Protein AF-A0A523BJB5-F1 (afdb_monomer_lite)

Radius of gyration: 31.26 Å; chains: 1; bounding box: 82×58×92 Å

Sequence (142 aa):
MADGVVKKNEKTELKKVIIGEKPIRDYVRAVWTILFREGDDRVKIVAAGKDPVHKAVTLAGIFQDQHGCKVEGIKLITQNLKDGRKKTKLEIYVRKTPESTPEQKEKLFPRIKPVSNVTPASPKGPAVKTRPSTPKMERVIR

Secondary structure (DSSP, 8-state):
---------------EEEE-SS-HHHHHHHHHIIIIIS--SEEEEEEESHHHHHHHHHHHHHHHHHS-EEEEEEEEEEEEPTTS-EEEEEEEEEEE-TT--TTHHHHH-----------------------PPPPP------

Structure (mmCIF, N/CA/C/O backbone):
data_AF-A0A523BJB5-F1
#
_entry.id   AF-A0A523BJB5-F1
#
loop_
_atom_site.group_PDB
_atom_site.id
_atom_site.type_symbol
_atom_site.label_atom_id
_atom_site.label_alt_id
_atom_site.label_comp_id
_atom_site.label_asym_id
_atom_site.label_entity_id
_atom_site.label_seq_id
_atom_site.pdbx_PDB_ins_code
_atom_site.Cartn_x
_atom_site.Cartn_y
_atom_site.Cartn_z
_atom_site.occupancy
_atom_site.B_iso_or_equiv
_atom_site.auth_seq_id
_atom_site.auth_comp_id
_atom_site.auth_asym_id
_atom_site.auth_atom_id
_atom_site.pdbx_PDB_model_num
ATOM 1 N N . MET A 1 1 ? 23.904 4.239 43.304 1.00 44.72 1 MET A N 1
ATOM 2 C CA . MET A 1 1 ? 24.522 3.705 42.070 1.00 44.72 1 MET A CA 1
ATOM 3 C C . MET A 1 1 ? 23.841 2.388 41.735 1.00 44.72 1 MET A C 1
ATOM 5 O O . MET A 1 1 ? 23.539 1.673 42.681 1.00 44.72 1 MET A O 1
ATOM 9 N N . ALA A 1 2 ? 23.657 2.125 40.432 1.00 42.97 2 ALA A N 1
ATOM 10 C CA . ALA A 1 2 ? 23.093 0.916 39.804 1.00 42.97 2 ALA A CA 1
ATOM 11 C C . ALA A 1 2 ? 21.560 0.744 39.977 1.00 42.97 2 ALA A C 1
ATOM 13 O O . ALA A 1 2 ? 21.035 0.959 41.059 1.00 42.97 2 ALA A O 1
ATOM 14 N N . ASP A 1 3 ? 20.752 0.391 38.978 1.00 38.16 3 ASP A N 1
ATOM 15 C CA . ASP A 1 3 ? 21.028 0.001 37.597 1.00 38.16 3 ASP A CA 1
ATOM 16 C C . ASP A 1 3 ? 19.706 -0.017 36.804 1.00 38.16 3 ASP A C 1
ATOM 18 O O . ASP A 1 3 ? 18.635 -0.210 37.378 1.00 38.16 3 ASP A O 1
ATOM 22 N N . GLY A 1 4 ? 19.795 0.108 35.480 1.00 39.94 4 GLY A N 1
ATOM 23 C CA . GLY A 1 4 ? 18.788 -0.478 34.592 1.00 39.94 4 GLY A CA 1
ATOM 24 C C . GLY A 1 4 ? 17.734 0.460 34.006 1.00 39.94 4 GLY A C 1
ATOM 25 O O . GLY A 1 4 ? 16.550 0.385 34.320 1.00 39.94 4 GLY A O 1
ATOM 26 N N . VAL A 1 5 ? 18.155 1.269 33.035 1.00 45.22 5 VAL A N 1
ATOM 27 C CA . VAL A 1 5 ? 17.294 1.862 32.003 1.00 45.22 5 VAL A CA 1
ATOM 28 C C . VAL A 1 5 ? 16.446 0.761 31.344 1.00 45.22 5 VAL A C 1
ATOM 30 O O . VAL A 1 5 ? 16.955 -0.011 30.532 1.00 45.22 5 VAL A O 1
ATOM 33 N N . VAL A 1 6 ? 15.137 0.712 31.614 1.00 43.91 6 VAL A N 1
ATOM 34 C CA . VAL A 1 6 ? 14.195 -0.082 30.805 1.00 43.91 6 VAL A CA 1
ATOM 35 C C . VAL A 1 6 ? 13.925 0.677 29.506 1.00 43.91 6 VAL A C 1
ATOM 37 O O . VAL A 1 6 ? 12.882 1.292 29.310 1.00 43.91 6 VAL A O 1
ATOM 40 N N . LYS A 1 7 ? 14.890 0.651 28.588 1.00 42.50 7 LYS A N 1
ATOM 41 C CA . LYS A 1 7 ? 14.631 0.906 27.169 1.00 42.50 7 LYS A CA 1
ATOM 42 C C . LYS A 1 7 ? 14.421 -0.446 26.510 1.00 42.50 7 LYS A C 1
ATOM 44 O O . LYS A 1 7 ? 15.329 -0.993 25.889 1.00 42.50 7 LYS A O 1
ATOM 49 N N . LYS A 1 8 ? 13.200 -0.977 26.622 1.00 42.06 8 LYS A N 1
ATOM 50 C CA . LYS A 1 8 ? 12.701 -1.938 25.635 1.00 42.06 8 LYS A CA 1
ATOM 51 C C . LYS A 1 8 ? 12.571 -1.193 24.306 1.00 42.06 8 LYS A C 1
ATOM 53 O O . LYS A 1 8 ? 11.495 -0.759 23.921 1.00 42.06 8 LYS A O 1
ATOM 58 N N . ASN A 1 9 ? 13.692 -1.020 23.609 1.00 45.06 9 ASN A N 1
ATOM 59 C CA . ASN A 1 9 ? 13.696 -0.781 22.172 1.00 45.06 9 ASN A CA 1
ATOM 60 C C . ASN A 1 9 ? 13.367 -2.116 21.500 1.00 45.06 9 ASN A C 1
ATOM 62 O O . ASN A 1 9 ? 14.196 -2.709 20.811 1.00 45.06 9 ASN A O 1
ATOM 66 N N . GLU A 1 10 ? 12.157 -2.614 21.743 1.00 40.34 10 GLU A N 1
ATOM 67 C CA . GLU A 1 10 ? 11.586 -3.653 20.912 1.00 40.34 10 GLU A CA 1
ATOM 68 C C . GLU A 1 10 ? 11.319 -2.966 19.580 1.00 40.34 10 GLU A C 1
ATOM 70 O O . GLU A 1 10 ? 10.414 -2.149 19.423 1.00 40.34 10 GLU A O 1
ATOM 75 N N . LYS A 1 11 ? 12.249 -3.167 18.653 1.00 45.94 11 LYS A N 1
ATOM 76 C CA . LYS A 1 11 ? 12.183 -2.661 17.294 1.00 45.94 11 LYS A CA 1
ATOM 77 C C . LYS A 1 11 ? 11.054 -3.442 16.631 1.00 45.94 11 LYS A C 1
ATOM 79 O O . LYS A 1 11 ? 11.319 -4.440 15.976 1.00 45.94 11 LYS A O 1
ATOM 84 N N . THR A 1 12 ? 9.805 -3.052 16.887 1.00 54.12 12 THR A N 1
ATOM 85 C CA . THR A 1 12 ? 8.618 -3.683 16.312 1.00 54.12 12 THR A CA 1
ATOM 86 C C . THR A 1 12 ? 8.778 -3.596 14.800 1.00 54.12 12 THR A C 1
ATOM 88 O O . THR A 1 12 ? 8.669 -2.516 14.212 1.00 54.12 12 THR A O 1
ATOM 91 N N . GLU A 1 13 ? 9.190 -4.699 14.173 1.00 64.75 13 GLU A N 1
ATOM 92 C CA . GLU A 1 13 ? 9.436 -4.734 12.741 1.00 64.75 13 GLU A CA 1
ATOM 93 C C . GLU A 1 13 ? 8.106 -4.509 12.037 1.00 64.75 13 GLU A C 1
ATOM 95 O O . GLU A 1 13 ? 7.234 -5.372 12.001 1.00 64.75 13 GLU A O 1
ATOM 100 N N . LEU A 1 14 ? 7.941 -3.304 11.497 1.00 79.12 14 LEU A N 1
ATOM 101 C CA . LEU A 1 14 ? 6.737 -2.930 10.782 1.00 79.12 14 LEU A CA 1
ATOM 102 C C . LEU A 1 14 ? 6.536 -3.877 9.594 1.00 79.12 14 LEU A C 1
ATOM 104 O O . LEU A 1 14 ? 7.332 -3.873 8.644 1.00 79.12 14 LEU A O 1
ATOM 108 N N . LYS A 1 15 ? 5.450 -4.655 9.624 1.00 87.94 15 LYS A N 1
ATOM 109 C CA . LYS A 1 15 ? 5.108 -5.571 8.536 1.00 87.94 15 LYS A CA 1
ATOM 110 C C . LYS A 1 15 ? 4.927 -4.804 7.233 1.00 87.94 15 LYS A C 1
ATOM 112 O O . LYS A 1 15 ? 4.326 -3.725 7.182 1.00 87.94 15 LYS A O 1
ATOM 117 N N . LYS A 1 16 ? 5.485 -5.366 6.161 1.00 91.31 16 LYS A N 1
ATOM 118 C CA . LYS A 1 16 ? 5.521 -4.744 4.835 1.00 91.31 16 LYS A CA 1
ATOM 119 C C . LYS A 1 16 ? 4.805 -5.599 3.796 1.00 91.31 16 LYS A C 1
ATOM 121 O O . LYS A 1 16 ? 5.040 -6.800 3.712 1.00 91.31 16 LYS A O 1
ATOM 126 N N . VAL A 1 17 ? 3.994 -4.960 2.960 1.00 91.94 17 VAL A N 1
ATOM 127 C CA . VAL A 1 17 ? 3.320 -5.565 1.807 1.00 91.94 17 VAL A CA 1
ATOM 128 C C . VAL A 1 17 ? 3.949 -5.003 0.540 1.00 91.94 17 VAL A C 1
ATOM 130 O O . VAL A 1 17 ? 3.909 -3.797 0.314 1.00 91.94 17 VAL A O 1
ATOM 133 N N . ILE A 1 18 ? 4.551 -5.867 -0.279 1.00 93.31 18 ILE A N 1
ATOM 134 C CA . ILE A 1 18 ? 5.184 -5.473 -1.543 1.00 93.31 18 ILE A CA 1
ATOM 135 C C . ILE A 1 18 ? 4.200 -5.721 -2.688 1.00 93.31 18 ILE A C 1
ATOM 137 O O . ILE A 1 18 ? 3.794 -6.858 -2.932 1.00 93.31 18 ILE A O 1
ATOM 141 N N . ILE A 1 19 ? 3.829 -4.653 -3.388 1.00 93.44 19 ILE A N 1
ATOM 142 C CA . ILE A 1 19 ? 2.933 -4.689 -4.541 1.00 93.44 19 ILE A CA 1
ATOM 143 C C . ILE A 1 19 ? 3.725 -5.064 -5.793 1.00 93.44 19 ILE A C 1
ATOM 145 O O . ILE A 1 19 ? 4.779 -4.496 -6.081 1.00 93.44 19 ILE A O 1
ATOM 149 N N .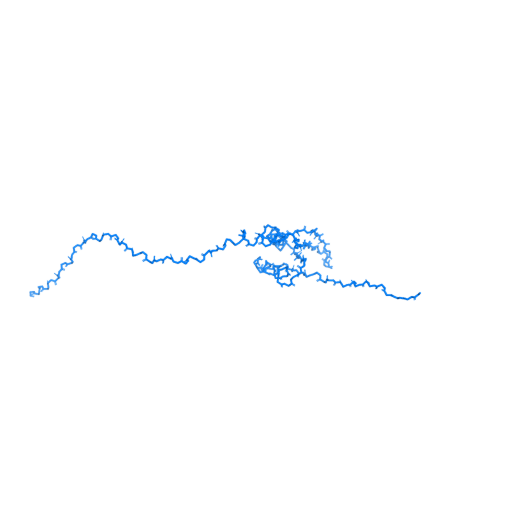 GLY A 1 20 ? 3.181 -6.017 -6.538 1.00 89.88 20 GLY A N 1
ATOM 150 C CA . GLY A 1 20 ? 3.699 -6.529 -7.799 1.00 89.88 20 GLY A CA 1
ATOM 151 C C . GLY A 1 20 ? 2.539 -6.864 -8.736 1.00 89.88 20 GLY A C 1
ATOM 152 O O . GLY A 1 20 ? 1.572 -6.110 -8.832 1.00 89.88 20 GLY A O 1
ATOM 153 N N . GLU A 1 21 ? 2.625 -8.002 -9.417 1.00 89.50 21 GLU A N 1
ATOM 154 C CA . GLU A 1 21 ? 1.721 -8.341 -10.526 1.00 89.50 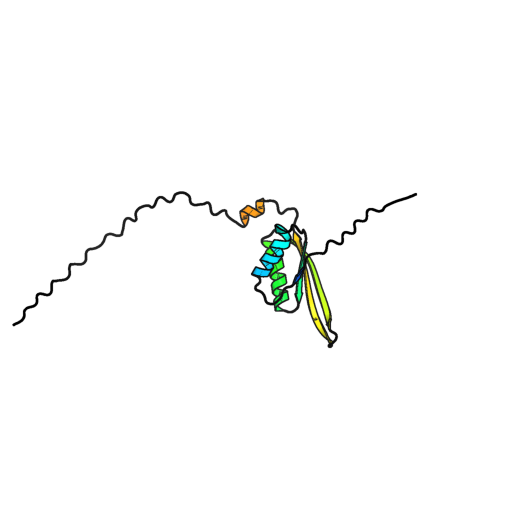21 GLU A CA 1
ATOM 155 C C . GLU A 1 21 ? 0.376 -8.940 -10.095 1.00 89.50 21 GLU A C 1
ATOM 157 O O . GLU A 1 21 ? -0.556 -8.984 -10.895 1.00 89.50 21 GLU A O 1
ATOM 162 N N . LYS A 1 22 ? 0.236 -9.365 -8.832 1.00 91.00 22 LYS A N 1
ATOM 163 C CA . LYS A 1 22 ? -1.001 -9.991 -8.336 1.00 91.00 22 LYS A CA 1
ATOM 164 C C . LYS A 1 22 ? -2.198 -9.025 -8.423 1.00 91.00 22 LYS A C 1
ATOM 166 O O . LYS A 1 22 ? -2.015 -7.799 -8.452 1.00 91.00 22 LYS A O 1
ATOM 171 N N . PRO A 1 23 ? -3.440 -9.540 -8.456 1.00 91.25 23 PRO A N 1
ATOM 172 C CA . PRO A 1 23 ? -4.615 -8.682 -8.434 1.00 91.25 23 PRO A CA 1
ATOM 173 C C . PRO A 1 23 ? -4.731 -7.939 -7.097 1.00 91.25 23 PRO A C 1
ATOM 175 O O . PRO A 1 23 ? -4.329 -8.430 -6.041 1.00 91.25 23 PRO A O 1
ATOM 178 N N . ILE A 1 24 ? -5.347 -6.752 -7.128 1.00 89.50 24 ILE A N 1
ATOM 179 C CA . ILE A 1 24 ? -5.476 -5.875 -5.952 1.00 89.50 24 ILE A CA 1
ATOM 180 C C . ILE A 1 24 ? -6.146 -6.567 -4.754 1.00 89.50 24 ILE A C 1
ATOM 182 O O . ILE A 1 24 ? -5.777 -6.321 -3.608 1.00 89.50 24 ILE A O 1
ATOM 186 N N . ARG A 1 25 ? -7.076 -7.495 -5.015 1.00 90.06 25 ARG A N 1
ATOM 187 C CA . ARG A 1 25 ? -7.818 -8.247 -3.993 1.00 90.06 25 ARG A CA 1
ATOM 188 C C . ARG A 1 25 ? -6.911 -9.057 -3.064 1.00 90.06 25 ARG A C 1
ATOM 190 O O . ARG A 1 25 ? -7.208 -9.152 -1.874 1.00 90.06 25 ARG A O 1
ATOM 197 N N . ASP A 1 26 ? -5.817 -9.617 -3.576 1.00 93.00 26 ASP A N 1
ATOM 198 C CA . ASP A 1 26 ? -4.866 -10.364 -2.746 1.00 93.00 26 ASP A CA 1
ATOM 199 C C . ASP A 1 26 ? -4.124 -9.438 -1.782 1.00 93.00 26 ASP A C 1
ATOM 201 O O . ASP A 1 26 ? -3.927 -9.775 -0.615 1.00 93.00 26 ASP A O 1
ATOM 205 N N . TYR A 1 27 ? -3.784 -8.232 -2.235 1.00 93.31 27 TYR A N 1
ATOM 206 C CA . TYR A 1 27 ? -3.146 -7.227 -1.391 1.00 93.31 27 TYR A CA 1
ATOM 207 C C . TYR A 1 27 ? -4.105 -6.647 -0.348 1.00 93.31 27 TYR A C 1
ATOM 209 O O . TYR A 1 27 ? -3.687 -6.420 0.786 1.00 93.31 27 TYR A O 1
ATOM 217 N N . VAL A 1 28 ? -5.394 -6.490 -0.681 1.00 92.00 28 VAL A N 1
ATOM 218 C CA . VAL A 1 28 ? -6.439 -6.143 0.300 1.00 92.00 28 VAL A CA 1
ATOM 219 C C . VAL A 1 28 ? -6.501 -7.204 1.395 1.00 92.00 28 VAL A C 1
ATOM 221 O O . VAL A 1 28 ? -6.422 -6.876 2.574 1.00 92.00 28 VAL A O 1
ATOM 224 N N . ARG A 1 29 ? -6.557 -8.491 1.033 1.00 91.00 29 ARG A N 1
ATOM 225 C CA . ARG A 1 29 ? -6.562 -9.582 2.023 1.00 91.00 29 ARG A CA 1
ATOM 226 C C . ARG A 1 29 ? -5.304 -9.592 2.889 1.00 91.00 29 ARG A C 1
ATOM 228 O O . ARG A 1 29 ? -5.415 -9.800 4.096 1.00 91.00 29 ARG A O 1
ATOM 235 N N . ALA A 1 30 ? -4.133 -9.356 2.300 1.00 92.00 30 ALA A N 1
ATOM 236 C CA . ALA A 1 30 ? -2.868 -9.316 3.031 1.00 92.00 30 ALA A CA 1
ATOM 237 C C . ALA A 1 30 ? -2.838 -8.174 4.058 1.00 92.00 30 ALA A C 1
ATOM 239 O O . ALA A 1 30 ? -2.562 -8.412 5.231 1.00 92.00 30 ALA A O 1
ATOM 240 N N . VAL A 1 31 ? -3.188 -6.952 3.645 1.00 89.69 31 VAL A N 1
ATOM 241 C CA . VAL A 1 31 ? -3.231 -5.791 4.547 1.00 89.69 31 VAL A CA 1
ATOM 242 C C . VAL A 1 31 ? -4.290 -5.970 5.635 1.00 89.69 31 VAL A C 1
ATOM 244 O O . VAL A 1 31 ? -4.024 -5.687 6.800 1.00 89.69 31 VAL A O 1
ATOM 247 N N . TRP A 1 32 ? -5.465 -6.496 5.283 1.00 90.25 32 TRP A N 1
ATOM 248 C CA . TRP A 1 32 ? -6.521 -6.763 6.255 1.00 90.25 32 TRP A CA 1
ATOM 249 C C . TRP A 1 32 ? -6.091 -7.806 7.294 1.00 90.25 32 TRP A C 1
ATOM 251 O O . TRP A 1 32 ? -6.345 -7.642 8.484 1.00 90.25 32 TRP A O 1
ATOM 261 N N . THR A 1 33 ? -5.392 -8.855 6.858 1.00 88.50 33 THR A N 1
ATOM 262 C CA . THR A 1 33 ? -4.861 -9.889 7.755 1.00 88.50 33 THR A CA 1
ATOM 263 C C . THR A 1 33 ? -3.881 -9.287 8.758 1.00 88.50 33 THR A C 1
ATOM 265 O O . THR A 1 33 ? -4.043 -9.510 9.952 1.00 88.50 33 THR A O 1
ATOM 268 N N . ILE A 1 34 ? -2.945 -8.456 8.295 1.00 89.12 34 ILE A N 1
ATOM 269 C CA . ILE A 1 34 ? -1.973 -7.776 9.162 1.00 89.12 34 ILE A CA 1
ATOM 270 C C . ILE A 1 34 ? -2.690 -6.881 10.189 1.00 89.12 34 ILE A C 1
ATOM 272 O O . ILE A 1 34 ? -2.501 -7.034 11.392 1.00 89.12 34 ILE A O 1
ATOM 276 N N . LEU A 1 35 ? -3.578 -5.992 9.732 1.00 85.69 35 LEU A N 1
ATOM 277 C CA . LEU A 1 35 ? -4.184 -4.968 10.595 1.00 85.69 35 LEU A CA 1
ATOM 278 C C . LEU A 1 35 ? -5.289 -5.487 11.532 1.00 85.69 35 LEU A C 1
ATOM 280 O O . LEU A 1 35 ? -5.509 -4.936 12.611 1.00 85.69 35 LEU A O 1
ATOM 284 N N . PHE A 1 36 ? -6.046 -6.506 11.116 1.00 84.56 36 PHE A N 1
ATOM 285 C CA . PHE A 1 36 ? -7.257 -6.933 11.833 1.00 84.56 36 PHE A CA 1
ATOM 286 C C . PHE A 1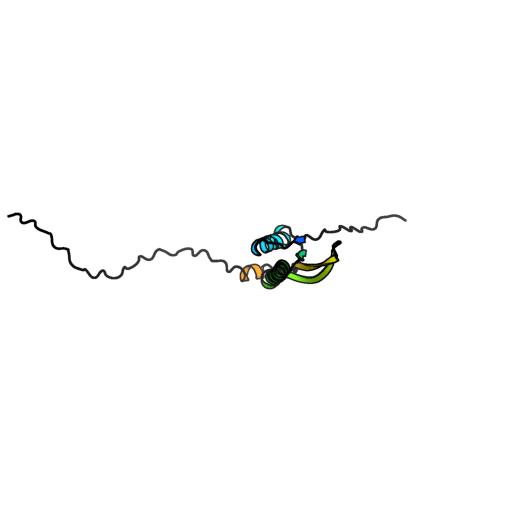 36 ? -7.194 -8.354 12.378 1.00 84.56 36 PHE A C 1
ATOM 288 O O . PHE A 1 36 ? -7.888 -8.637 13.352 1.00 84.56 36 PHE A O 1
ATOM 295 N N . ARG A 1 37 ? -6.402 -9.247 11.772 1.00 83.06 37 ARG A N 1
ATOM 296 C CA . ARG A 1 37 ? -6.293 -10.643 12.221 1.00 83.06 37 ARG A CA 1
ATOM 297 C C . ARG A 1 37 ? -5.060 -10.875 13.086 1.00 83.06 37 ARG A C 1
ATOM 299 O O . ARG A 1 37 ? -5.166 -11.558 14.095 1.00 83.06 37 ARG A O 1
ATOM 306 N N . GLU A 1 38 ? -3.920 -10.319 12.691 1.00 82.62 38 GLU A N 1
ATOM 307 C CA . GLU A 1 38 ? -2.669 -10.396 13.455 1.00 82.62 38 GLU A CA 1
ATOM 308 C C . GLU A 1 38 ? -2.602 -9.321 14.548 1.00 82.62 38 GLU A C 1
ATOM 310 O O . GLU A 1 38 ? -1.904 -9.501 15.540 1.00 82.62 38 GLU A O 1
ATOM 315 N N . GLY A 1 39 ? -3.397 -8.254 14.407 1.00 77.06 39 GLY A N 1
ATOM 316 C CA . GLY A 1 39 ? -3.545 -7.211 15.420 1.00 77.06 39 GLY A CA 1
ATOM 317 C C . GLY A 1 39 ? -2.471 -6.127 15.362 1.00 77.06 39 GLY A C 1
ATOM 318 O O . GLY A 1 39 ? -2.346 -5.366 16.316 1.00 77.06 39 GLY A O 1
ATOM 319 N N . ASP A 1 40 ? -1.714 -6.025 14.267 1.00 83.94 40 ASP A N 1
ATOM 320 C CA . ASP A 1 40 ? -0.758 -4.938 14.079 1.00 83.94 40 ASP A CA 1
ATOM 321 C C . ASP A 1 40 ? -1.484 -3.592 13.905 1.00 83.94 40 ASP A C 1
ATOM 323 O O . ASP A 1 40 ? -2.404 -3.450 13.099 1.00 83.94 40 ASP A O 1
ATOM 327 N N . ASP A 1 41 ? -1.022 -2.550 14.597 1.00 85.56 41 ASP A N 1
ATOM 328 C CA . ASP A 1 41 ? -1.586 -1.201 14.449 1.00 85.56 41 ASP A CA 1
ATOM 329 C C . ASP A 1 41 ? -1.250 -0.553 13.104 1.00 85.56 41 ASP A C 1
ATOM 331 O O . ASP A 1 41 ? -1.909 0.399 12.675 1.00 85.56 41 ASP A O 1
ATOM 335 N N . ARG A 1 42 ? -0.159 -0.990 12.468 1.00 89.25 42 ARG A N 1
ATOM 336 C CA . ARG A 1 42 ? 0.466 -0.290 11.345 1.00 89.25 42 ARG A CA 1
ATOM 337 C C . ARG A 1 42 ? 0.975 -1.275 10.305 1.00 89.25 42 ARG A C 1
ATOM 339 O O . ARG A 1 42 ? 1.517 -2.325 10.630 1.00 89.25 42 ARG A O 1
ATOM 346 N N . VAL A 1 43 ? 0.883 -0.879 9.041 1.00 92.00 43 VAL A N 1
ATOM 347 C CA . VAL A 1 43 ? 1.407 -1.634 7.901 1.00 92.00 43 VAL A CA 1
ATOM 348 C C . VAL A 1 43 ? 2.119 -0.702 6.927 1.00 92.00 43 VAL A C 1
ATOM 350 O O . VAL A 1 43 ? 1.727 0.452 6.726 1.00 92.00 43 VAL A O 1
ATOM 353 N N . LYS A 1 44 ? 3.178 -1.212 6.299 1.00 94.19 44 LYS A N 1
ATOM 354 C CA . LYS A 1 44 ? 3.920 -0.518 5.246 1.00 94.19 44 LYS A CA 1
ATOM 355 C C . LYS A 1 44 ? 3.600 -1.112 3.881 1.00 94.19 44 LYS A C 1
ATOM 357 O O . LYS A 1 44 ? 3.997 -2.234 3.587 1.00 94.19 44 LYS A O 1
ATOM 362 N N . ILE A 1 45 ? 2.956 -0.353 3.008 1.00 94.12 45 ILE A N 1
ATOM 363 C CA . ILE A 1 45 ? 2.723 -0.749 1.617 1.00 94.12 45 ILE A CA 1
ATOM 364 C C . ILE A 1 45 ? 3.881 -0.224 0.773 1.00 94.12 45 ILE A C 1
ATOM 366 O O . ILE A 1 45 ? 4.241 0.947 0.849 1.00 94.12 45 ILE A O 1
ATOM 370 N N . VAL A 1 46 ? 4.488 -1.095 -0.021 1.00 93.31 46 VAL A N 1
ATOM 371 C CA . VAL A 1 46 ? 5.664 -0.801 -0.832 1.00 93.31 46 VAL A CA 1
ATOM 372 C C . VAL A 1 46 ? 5.372 -1.126 -2.285 1.00 93.31 46 VAL A C 1
ATOM 374 O O . VAL A 1 46 ? 5.028 -2.258 -2.603 1.00 93.31 46 VAL A O 1
ATOM 377 N N . ALA A 1 47 ? 5.591 -0.172 -3.179 1.00 93.38 47 ALA A N 1
ATOM 378 C CA . ALA A 1 47 ? 5.430 -0.367 -4.612 1.00 93.38 47 ALA A CA 1
ATOM 379 C C . ALA A 1 47 ? 6.595 0.227 -5.397 1.00 93.38 47 ALA A C 1
ATOM 381 O O . ALA A 1 47 ? 7.196 1.216 -4.985 1.00 93.38 47 ALA A O 1
ATOM 382 N N . ALA A 1 48 ? 6.909 -0.360 -6.548 1.00 89.50 48 ALA A N 1
ATOM 383 C CA . ALA A 1 48 ? 7.869 0.200 -7.489 1.00 89.50 48 ALA A CA 1
ATOM 384 C C . ALA A 1 48 ? 7.373 0.008 -8.923 1.00 89.50 48 ALA A C 1
ATOM 386 O O . ALA A 1 48 ? 6.917 -1.074 -9.276 1.00 89.50 48 ALA A O 1
ATOM 387 N N . GLY A 1 49 ? 7.504 1.046 -9.749 1.00 85.12 49 GLY A N 1
ATOM 388 C CA . GLY A 1 49 ? 6.937 1.074 -11.101 1.00 85.12 49 GLY A CA 1
ATOM 389 C C . GLY A 1 49 ? 5.510 1.630 -11.146 1.00 85.12 49 GLY A C 1
ATOM 390 O O . GLY A 1 49 ? 4.838 1.737 -10.124 1.00 85.12 49 GLY A O 1
ATOM 391 N N . LYS A 1 50 ? 5.055 2.014 -12.343 1.00 84.31 50 LYS A N 1
ATOM 392 C CA . LYS A 1 50 ? 3.811 2.780 -12.542 1.00 84.31 50 LYS A CA 1
ATOM 393 C C . LYS A 1 50 ? 2.555 2.034 -12.069 1.00 84.31 50 LYS A C 1
ATOM 395 O O . LYS A 1 50 ? 1.794 2.579 -11.276 1.00 84.31 50 LYS A O 1
ATOM 400 N N . ASP A 1 51 ? 2.361 0.796 -12.524 1.00 87.75 51 ASP A N 1
ATOM 401 C CA . ASP A 1 51 ? 1.179 -0.011 -12.182 1.00 87.75 51 ASP A CA 1
ATOM 402 C C . ASP A 1 51 ? 1.129 -0.398 -10.686 1.00 87.75 51 ASP A C 1
ATOM 404 O O . ASP A 1 51 ? 0.125 -0.103 -10.030 1.00 87.75 51 ASP A O 1
ATOM 408 N N . PRO A 1 52 ? 2.216 -0.913 -10.073 1.00 90.81 52 PRO A N 1
ATOM 409 C CA . PRO A 1 52 ? 2.239 -1.183 -8.636 1.00 90.81 52 PRO A CA 1
ATOM 410 C C . PRO A 1 52 ? 2.011 0.059 -7.772 1.00 90.81 52 PRO A C 1
ATOM 412 O O . PRO A 1 52 ? 1.390 -0.038 -6.716 1.00 90.81 52 PRO A O 1
ATOM 415 N N . VAL A 1 53 ? 2.508 1.227 -8.199 1.00 90.19 53 VAL A N 1
ATOM 416 C CA . VAL A 1 53 ? 2.296 2.495 -7.486 1.00 90.19 53 VAL A CA 1
ATOM 417 C C . VAL A 1 53 ? 0.821 2.872 -7.483 1.00 90.19 53 VAL A C 1
ATOM 419 O O . VAL A 1 53 ? 0.289 3.190 -6.422 1.00 90.19 53 VAL A O 1
ATOM 422 N N . HIS A 1 54 ? 0.150 2.780 -8.632 1.00 90.62 54 HIS A N 1
ATOM 423 C CA . HIS A 1 54 ? -1.283 3.048 -8.703 1.00 90.62 54 HIS A CA 1
ATOM 424 C C . HIS A 1 54 ? -2.063 2.097 -7.788 1.00 90.62 54 HIS A C 1
ATOM 426 O O . HIS A 1 54 ? -2.818 2.552 -6.934 1.00 90.62 54 HIS A O 1
ATOM 432 N N . LYS A 1 55 ? -1.774 0.790 -7.859 1.00 92.12 55 LYS A N 1
ATOM 433 C CA . LYS A 1 55 ? -2.370 -0.223 -6.972 1.00 92.12 55 LYS A CA 1
ATOM 434 C C . LYS A 1 55 ? -2.133 0.069 -5.490 1.00 92.12 55 LYS A C 1
ATOM 436 O O . LYS A 1 55 ? -3.045 -0.123 -4.694 1.00 92.12 55 LYS A O 1
ATOM 441 N N . ALA A 1 56 ? -0.943 0.531 -5.102 1.00 92.62 56 ALA A N 1
ATOM 442 C CA . ALA A 1 56 ? -0.641 0.882 -3.714 1.00 92.62 56 ALA A CA 1
ATOM 443 C C . ALA A 1 56 ? -1.472 2.070 -3.214 1.00 92.62 56 ALA A C 1
ATOM 445 O O . ALA A 1 56 ? -1.958 2.038 -2.084 1.00 92.62 56 ALA A O 1
ATOM 446 N N . VAL A 1 57 ? -1.661 3.091 -4.054 1.00 91.88 57 VAL A N 1
ATOM 447 C CA . VAL A 1 57 ? -2.508 4.249 -3.733 1.00 91.88 57 VAL A CA 1
ATOM 448 C C . VAL A 1 57 ? -3.972 3.826 -3.628 1.00 91.88 57 VAL A C 1
ATOM 450 O O . VAL A 1 57 ? -4.626 4.156 -2.643 1.00 91.88 57 VAL A O 1
ATOM 453 N N . THR A 1 58 ? -4.470 3.029 -4.579 1.00 93.25 58 THR A N 1
ATOM 454 C CA . THR A 1 58 ? -5.832 2.475 -4.525 1.00 93.25 58 THR A CA 1
ATOM 455 C C . THR A 1 58 ? -6.042 1.637 -3.266 1.00 93.25 58 THR A C 1
ATOM 457 O O . THR A 1 58 ? -7.062 1.771 -2.599 1.00 93.25 58 THR A O 1
ATOM 460 N N . LEU A 1 59 ? -5.064 0.802 -2.906 1.00 93.00 59 LEU A N 1
ATOM 461 C CA . LEU A 1 59 ? -5.111 -0.018 -1.701 1.00 93.00 59 LEU A CA 1
ATOM 462 C C . LEU A 1 59 ? -5.223 0.854 -0.447 1.00 93.00 59 LEU A C 1
ATOM 464 O O . LEU A 1 59 ? -6.093 0.613 0.381 1.00 93.00 59 LEU A O 1
ATOM 468 N N . ALA A 1 60 ? -4.392 1.890 -0.328 1.00 92.06 60 ALA A N 1
ATOM 469 C CA . ALA A 1 60 ? -4.457 2.824 0.792 1.00 92.06 60 ALA A CA 1
ATOM 470 C C . ALA A 1 60 ? -5.818 3.540 0.878 1.00 92.06 60 ALA A C 1
ATOM 472 O O . ALA A 1 60 ? -6.371 3.634 1.971 1.00 92.06 60 ALA A O 1
ATOM 473 N N . GLY A 1 61 ? -6.380 3.959 -0.263 1.00 90.81 61 GLY A N 1
ATOM 474 C CA . GLY A 1 61 ? -7.718 4.555 -0.343 1.00 90.81 61 GLY A CA 1
ATOM 475 C C . GLY A 1 61 ? -8.817 3.611 0.148 1.00 90.81 61 GLY A C 1
ATOM 476 O O . GLY A 1 61 ? -9.597 3.985 1.012 1.00 90.81 61 GLY A O 1
ATOM 477 N N . ILE A 1 62 ? -8.809 2.344 -0.287 1.00 90.62 62 ILE A N 1
ATOM 478 C CA . ILE A 1 62 ? -9.768 1.328 0.187 1.00 90.62 62 ILE A CA 1
ATOM 479 C C . ILE A 1 62 ? -9.729 1.205 1.716 1.00 90.62 62 ILE A C 1
ATOM 481 O O . ILE A 1 62 ? -10.775 1.164 2.358 1.00 90.62 62 ILE A O 1
ATOM 485 N N . PHE A 1 63 ? -8.539 1.164 2.323 1.00 89.88 63 PHE A N 1
ATOM 486 C CA . PHE A 1 63 ? -8.428 1.056 3.781 1.00 89.88 63 PHE A CA 1
ATOM 487 C C . PHE A 1 63 ? -8.844 2.329 4.516 1.00 89.88 63 PHE A C 1
ATOM 489 O O . PHE A 1 63 ? -9.387 2.244 5.620 1.00 89.88 63 PHE A O 1
ATOM 496 N N . GLN A 1 64 ? -8.620 3.490 3.910 1.00 88.38 64 GLN A N 1
ATOM 497 C CA . GLN 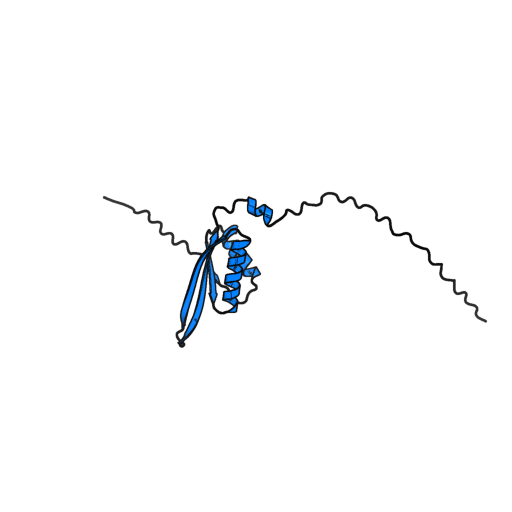A 1 64 ? -9.067 4.762 4.456 1.00 88.38 64 GLN A CA 1
ATOM 498 C C . GLN A 1 64 ? -10.596 4.891 4.419 1.00 88.38 64 GLN A C 1
ATOM 500 O O . GLN A 1 64 ? -11.200 5.231 5.433 1.00 88.38 64 GLN A O 1
ATOM 505 N N . ASP A 1 65 ? -11.219 4.532 3.296 1.00 85.94 65 ASP A N 1
ATOM 506 C CA . ASP A 1 65 ? -12.655 4.715 3.073 1.00 85.94 65 ASP A CA 1
ATOM 507 C C . ASP A 1 65 ? -13.505 3.603 3.710 1.00 85.94 65 ASP A C 1
ATOM 509 O O . ASP A 1 65 ? -14.575 3.867 4.257 1.00 85.94 65 ASP A O 1
ATOM 513 N N . GLN A 1 66 ? -13.047 2.346 3.649 1.00 83.00 66 GLN A N 1
ATOM 514 C CA . GLN A 1 66 ? -13.850 1.169 4.019 1.00 83.00 66 GLN A CA 1
ATOM 515 C C . GLN A 1 66 ? -13.433 0.511 5.333 1.00 83.00 66 GLN A C 1
ATOM 517 O O . GLN A 1 66 ? -14.153 -0.342 5.842 1.00 83.00 66 GLN A O 1
ATOM 522 N N . HIS A 1 67 ? -12.266 0.835 5.885 1.00 79.06 67 HIS A N 1
ATOM 523 C CA . HIS A 1 67 ? -11.726 0.103 7.036 1.00 79.06 67 HIS A CA 1
ATOM 524 C C . HIS A 1 67 ? -11.295 1.005 8.192 1.00 79.06 67 HIS A C 1
ATOM 526 O O . HIS A 1 67 ? -10.587 0.539 9.083 1.00 79.06 67 HIS A O 1
ATOM 532 N N . GLY A 1 68 ? -11.697 2.282 8.188 1.00 81.00 68 GLY A N 1
ATOM 533 C CA . GLY A 1 68 ? -11.399 3.205 9.287 1.00 81.00 68 GLY A CA 1
ATOM 534 C C . GLY A 1 68 ? -9.896 3.366 9.532 1.00 81.00 68 GLY A C 1
ATOM 535 O O . GLY A 1 68 ? -9.455 3.585 10.659 1.00 81.00 68 GLY A O 1
ATOM 536 N N . CYS A 1 69 ? -9.067 3.193 8.503 1.00 87.81 69 CYS A N 1
ATOM 537 C CA . CYS A 1 69 ? -7.628 3.385 8.622 1.00 87.81 69 CYS A CA 1
ATOM 538 C C . CYS A 1 69 ? -7.243 4.823 8.258 1.00 87.81 69 CYS A C 1
ATOM 540 O O . CYS A 1 69 ? -7.951 5.527 7.545 1.00 87.81 69 CYS A O 1
ATOM 542 N N . LYS A 1 70 ? -6.078 5.267 8.724 1.00 90.19 70 LYS A N 1
ATOM 543 C CA . LYS A 1 70 ? -5.488 6.556 8.370 1.00 90.19 70 LYS A CA 1
ATOM 544 C C . LYS A 1 70 ? -4.153 6.337 7.676 1.00 90.19 70 LYS A C 1
ATOM 546 O O . LYS A 1 70 ? -3.312 5.575 8.156 1.00 90.19 70 LYS A O 1
ATOM 551 N N . VAL A 1 71 ? -3.938 7.035 6.565 1.00 90.69 71 VAL A N 1
ATOM 552 C CA . VAL A 1 71 ? -2.613 7.129 5.948 1.00 90.69 71 VAL A CA 1
ATOM 553 C C . VAL A 1 71 ? -1.771 8.084 6.790 1.00 90.69 71 VAL A C 1
ATOM 555 O O . VAL A 1 71 ? -2.082 9.265 6.908 1.00 90.69 71 VAL A O 1
ATOM 558 N N . GLU A 1 72 ? -0.723 7.563 7.422 1.00 88.31 72 GLU A N 1
ATOM 559 C CA . GLU A 1 72 ? 0.159 8.352 8.284 1.00 88.31 72 GLU A CA 1
ATOM 560 C C . GLU A 1 72 ? 1.203 9.123 7.475 1.00 88.31 72 GLU A C 1
ATOM 562 O O . GLU A 1 72 ? 1.600 10.225 7.840 1.00 88.31 72 GLU A O 1
ATOM 567 N N . GLY A 1 73 ? 1.648 8.552 6.359 1.00 89.62 73 GLY A N 1
ATOM 568 C CA . GLY A 1 73 ? 2.636 9.201 5.519 1.00 89.62 73 GLY A CA 1
ATOM 569 C C . GLY A 1 73 ? 2.884 8.455 4.225 1.00 89.62 73 GLY A C 1
ATOM 570 O O . GLY A 1 73 ? 2.678 7.243 4.120 1.00 89.62 73 GLY A O 1
ATOM 571 N N . ILE A 1 74 ? 3.366 9.207 3.244 1.00 92.81 74 ILE A N 1
ATOM 572 C CA . ILE A 1 74 ? 3.746 8.714 1.928 1.00 92.81 74 ILE A CA 1
ATOM 573 C C . ILE A 1 74 ? 5.187 9.155 1.686 1.00 92.81 74 ILE A C 1
ATOM 575 O O . ILE A 1 74 ? 5.508 10.336 1.795 1.00 92.81 74 ILE A O 1
ATOM 579 N N . LYS A 1 75 ? 6.069 8.205 1.375 1.00 92.12 75 LYS A N 1
ATOM 580 C CA . LYS A 1 75 ? 7.468 8.462 1.031 1.00 92.12 75 LYS A CA 1
ATOM 581 C C . LYS A 1 75 ? 7.729 8.015 -0.395 1.00 92.12 75 LYS A C 1
ATOM 583 O O . LYS A 1 75 ? 7.578 6.839 -0.723 1.00 92.12 75 LYS A O 1
ATOM 588 N N . LEU A 1 76 ? 8.160 8.955 -1.226 1.00 89.75 76 LEU A N 1
ATOM 589 C CA . LEU A 1 76 ? 8.667 8.675 -2.560 1.00 89.75 76 LEU A CA 1
ATOM 590 C C . LEU A 1 76 ? 10.192 8.596 -2.488 1.00 89.75 76 LEU A C 1
ATOM 592 O O . LEU A 1 76 ? 10.851 9.549 -2.084 1.00 89.75 76 LEU A O 1
ATOM 596 N N . ILE A 1 77 ? 10.752 7.449 -2.854 1.00 88.94 77 ILE A N 1
ATOM 597 C CA . ILE A 1 77 ? 12.188 7.187 -2.801 1.00 88.94 77 ILE A CA 1
ATOM 598 C C . ILE A 1 77 ? 12.662 6.886 -4.217 1.00 88.94 77 ILE A C 1
ATOM 600 O O . ILE A 1 77 ? 12.251 5.897 -4.823 1.00 88.94 77 ILE A O 1
ATOM 604 N N . THR A 1 78 ? 13.561 7.715 -4.734 1.00 86.19 78 THR A N 1
ATOM 605 C CA . THR A 1 78 ? 14.251 7.453 -5.999 1.00 86.19 78 THR A CA 1
ATOM 606 C C . THR A 1 78 ? 15.613 6.855 -5.683 1.00 86.19 78 THR A C 1
ATOM 608 O O . THR A 1 78 ? 16.447 7.506 -5.062 1.00 86.19 78 THR A O 1
ATOM 611 N N . GLN A 1 79 ? 15.837 5.604 -6.080 1.00 82.94 79 GLN A N 1
ATOM 612 C CA . GLN A 1 79 ? 17.122 4.926 -5.921 1.00 82.94 79 GLN A CA 1
ATOM 613 C C . GLN A 1 79 ? 17.862 4.878 -7.256 1.00 82.94 79 GLN A C 1
ATOM 615 O O . GLN A 1 79 ? 17.294 4.473 -8.272 1.00 82.94 79 GLN A O 1
ATOM 620 N N . ASN A 1 80 ? 19.138 5.261 -7.236 1.00 84.06 80 ASN A N 1
ATOM 621 C CA . ASN A 1 80 ? 20.055 5.023 -8.346 1.00 84.06 80 ASN A CA 1
ATOM 622 C C . ASN A 1 80 ? 20.540 3.571 -8.261 1.00 84.06 80 ASN A C 1
ATOM 624 O O . ASN A 1 80 ? 21.124 3.163 -7.257 1.00 84.06 80 ASN A O 1
ATOM 628 N N . LEU A 1 81 ? 20.259 2.781 -9.293 1.00 80.88 81 LEU A N 1
ATOM 629 C CA . LEU A 1 81 ? 20.783 1.427 -9.439 1.00 80.88 81 LEU A CA 1
ATOM 630 C C . LEU A 1 81 ? 22.227 1.484 -9.952 1.00 80.88 81 LEU A C 1
ATOM 632 O O . LEU A 1 81 ? 22.631 2.466 -10.575 1.00 80.88 81 LEU A O 1
ATOM 636 N N . LYS A 1 82 ? 22.992 0.412 -9.715 1.00 79.62 82 LYS A N 1
ATOM 637 C CA . LYS A 1 82 ? 24.398 0.302 -10.147 1.00 79.62 82 LYS A CA 1
ATOM 638 C C . LYS A 1 82 ? 24.565 0.456 -11.669 1.00 79.62 82 LYS A C 1
ATOM 640 O O . LYS A 1 82 ? 25.563 1.009 -12.103 1.00 79.62 82 LYS A O 1
ATOM 645 N N . ASP A 1 83 ? 23.550 0.085 -12.449 1.00 82.19 83 ASP A N 1
ATOM 646 C CA . ASP A 1 83 ? 23.466 0.279 -13.906 1.00 82.19 83 ASP A CA 1
ATOM 647 C C . ASP A 1 83 ? 23.148 1.723 -14.355 1.00 82.19 83 ASP A C 1
ATOM 649 O O . ASP A 1 83 ? 22.766 1.951 -15.501 1.00 82.19 83 ASP A O 1
ATOM 653 N N . GLY A 1 84 ? 23.172 2.714 -13.456 1.00 80.31 84 GLY A N 1
ATOM 654 C CA . GLY A 1 84 ? 22.819 4.109 -13.766 1.00 80.31 84 GLY A CA 1
ATOM 655 C C . GLY A 1 84 ? 21.315 4.362 -13.962 1.00 80.31 84 GLY A C 1
ATOM 656 O O . GLY A 1 84 ? 20.882 5.508 -14.093 1.00 80.31 84 GLY A O 1
ATOM 657 N N . ARG A 1 85 ? 20.483 3.313 -13.933 1.00 79.50 85 ARG A N 1
ATOM 658 C CA . ARG A 1 85 ? 19.019 3.424 -14.009 1.00 79.50 85 ARG A CA 1
ATOM 659 C C . ARG A 1 85 ? 18.440 3.945 -12.695 1.00 79.50 85 ARG A C 1
ATOM 661 O O . ARG A 1 85 ? 18.800 3.482 -11.615 1.00 79.50 85 ARG A O 1
ATOM 668 N N . LYS A 1 86 ? 17.472 4.859 -12.780 1.00 81.62 86 LYS A N 1
ATOM 669 C CA . LYS A 1 86 ? 16.708 5.338 -11.619 1.00 81.62 86 LYS A CA 1
ATOM 670 C C . LYS A 1 86 ? 15.476 4.463 -11.418 1.00 81.62 86 LYS A C 1
ATOM 672 O O . LYS A 1 86 ? 14.693 4.278 -12.345 1.00 81.62 86 LYS A O 1
ATOM 677 N N . LYS A 1 87 ? 15.282 3.943 -10.206 1.00 81.38 87 LYS A N 1
ATOM 678 C CA . LYS A 1 87 ? 14.061 3.234 -9.812 1.00 81.38 87 LYS A CA 1
ATOM 679 C C . LYS A 1 87 ? 13.326 4.043 -8.758 1.00 81.38 87 LYS A C 1
ATOM 681 O O . LYS A 1 87 ? 13.855 4.301 -7.679 1.00 81.38 87 LYS A O 1
ATOM 686 N N . THR A 1 88 ? 12.093 4.416 -9.068 1.00 84.81 88 THR A N 1
ATOM 687 C CA . THR A 1 88 ? 11.208 5.098 -8.126 1.00 84.81 88 THR A CA 1
ATOM 688 C C . THR A 1 88 ? 10.385 4.071 -7.361 1.00 84.81 88 THR A C 1
ATOM 690 O O . THR A 1 88 ? 9.763 3.177 -7.944 1.00 84.81 88 THR A O 1
ATOM 693 N N . LYS A 1 89 ? 10.402 4.201 -6.040 1.00 89.81 89 LYS A N 1
ATOM 694 C CA . LYS A 1 89 ? 9.699 3.360 -5.081 1.00 89.81 89 LYS A CA 1
ATOM 695 C C . LYS A 1 89 ? 8.785 4.243 -4.240 1.00 89.81 89 LYS A C 1
ATOM 697 O O . LYS A 1 89 ? 9.213 5.281 -3.744 1.00 89.81 89 LYS A O 1
ATOM 702 N N . LEU A 1 90 ? 7.541 3.822 -4.072 1.00 92.94 90 LEU A N 1
ATOM 703 C CA . LEU A 1 90 ? 6.577 4.447 -3.181 1.00 92.94 90 LEU A CA 1
ATOM 704 C C . LEU A 1 90 ? 6.434 3.595 -1.922 1.00 92.94 90 LEU A C 1
ATOM 706 O O . LEU A 1 90 ? 6.296 2.373 -2.002 1.00 92.94 90 LEU A O 1
ATOM 710 N N . GLU A 1 91 ? 6.457 4.242 -0.766 1.00 94.19 91 GLU A N 1
ATOM 711 C CA . GLU A 1 91 ? 6.176 3.625 0.523 1.00 94.19 91 GLU A CA 1
ATOM 712 C C . GLU A 1 91 ? 5.026 4.379 1.196 1.00 94.19 91 GLU A C 1
ATOM 714 O O . GLU A 1 91 ? 5.135 5.576 1.450 1.00 94.19 91 GLU A O 1
ATOM 719 N N . ILE A 1 92 ? 3.924 3.688 1.477 1.00 93.88 92 ILE A N 1
ATOM 720 C CA . ILE A 1 92 ? 2.743 4.243 2.146 1.00 93.88 92 ILE A CA 1
ATOM 721 C C . ILE A 1 92 ? 2.616 3.581 3.514 1.00 93.88 92 ILE A C 1
ATOM 723 O O . ILE A 1 92 ? 2.673 2.357 3.630 1.00 93.88 92 ILE A O 1
ATOM 727 N N . TYR A 1 93 ? 2.440 4.391 4.550 1.00 92.81 93 TYR A N 1
ATOM 728 C CA . TYR A 1 93 ? 2.241 3.933 5.918 1.00 92.81 93 TYR A CA 1
ATOM 729 C C . TYR A 1 93 ? 0.765 4.064 6.265 1.00 92.81 93 TYR A C 1
ATOM 731 O O . TYR A 1 93 ? 0.237 5.174 6.293 1.00 92.81 93 TYR A O 1
ATOM 739 N N . VAL A 1 94 ? 0.105 2.939 6.525 1.00 91.19 94 VAL A N 1
ATOM 740 C CA . VAL A 1 94 ? -1.310 2.895 6.910 1.00 91.19 94 VAL A CA 1
ATOM 741 C C . VAL A 1 94 ? -1.396 2.447 8.361 1.00 91.19 94 VAL A C 1
ATOM 743 O O . VAL A 1 94 ? -0.738 1.485 8.756 1.00 91.19 94 VAL A O 1
ATOM 746 N N . ARG A 1 95 ? -2.182 3.166 9.160 1.00 90.00 95 ARG A N 1
ATOM 747 C CA . ARG A 1 95 ? -2.407 2.899 10.578 1.00 90.00 95 ARG A CA 1
ATOM 748 C C . ARG A 1 95 ? -3.894 2.692 10.840 1.00 90.00 95 ARG A C 1
ATOM 750 O O . ARG A 1 95 ? -4.721 3.420 10.295 1.00 90.00 95 ARG A O 1
ATOM 757 N N . LYS A 1 96 ? -4.236 1.742 11.702 1.00 86.75 96 LYS A N 1
ATOM 758 C CA . LYS A 1 96 ? -5.596 1.569 12.213 1.00 86.75 96 LYS A CA 1
ATOM 759 C C . LYS A 1 96 ? -5.944 2.720 13.162 1.00 86.75 96 LYS A C 1
ATOM 761 O O . LYS A 1 96 ? -5.131 3.080 14.014 1.00 86.75 96 LYS A O 1
ATOM 766 N N . THR A 1 97 ? -7.120 3.331 13.017 1.00 79.69 97 THR A N 1
ATOM 767 C CA . THR A 1 97 ? -7.546 4.374 13.961 1.00 79.69 97 THR A CA 1
ATOM 768 C C . THR A 1 97 ? -8.166 3.754 15.222 1.00 79.69 97 THR A C 1
ATOM 770 O O . THR A 1 97 ? -8.883 2.756 15.124 1.00 79.69 97 THR A O 1
ATOM 773 N N . PRO A 1 98 ? -7.907 4.323 16.416 1.00 61.50 98 PRO A N 1
ATOM 774 C CA . PRO A 1 98 ? -8.472 3.828 17.675 1.00 61.50 98 PRO A CA 1
ATOM 775 C C . PRO A 1 98 ? -9.999 4.002 17.773 1.00 61.50 98 PRO A C 1
ATOM 777 O O . PRO A 1 98 ? -10.633 3.315 18.564 1.00 61.50 98 PRO A O 1
ATOM 780 N N . GLU A 1 99 ? -10.598 4.845 16.928 1.00 53.69 99 GLU A N 1
ATOM 781 C CA . GLU A 1 99 ? -12.053 5.030 16.789 1.00 53.69 99 GLU A CA 1
ATOM 782 C C . GLU A 1 99 ? -12.715 4.031 15.826 1.00 53.69 99 GLU A C 1
ATOM 784 O O . GLU A 1 99 ? -13.854 4.216 15.410 1.00 53.69 99 GLU A O 1
ATOM 789 N N . SER A 1 100 ? -12.046 2.927 15.482 1.00 50.91 100 SER A N 1
ATOM 790 C CA . SER A 1 100 ? -12.707 1.785 14.835 1.00 50.91 100 SER A CA 1
ATOM 791 C C . SER A 1 100 ? -13.563 1.012 15.855 1.00 50.91 100 SER A C 1
ATOM 793 O O . SER A 1 100 ? -13.372 -0.187 16.074 1.00 50.91 100 SER A O 1
ATOM 795 N N . THR A 1 101 ? -14.469 1.711 16.541 1.00 43.38 101 THR A N 1
ATOM 796 C CA . THR A 1 101 ? -15.516 1.134 17.382 1.00 43.38 101 THR A CA 1
ATOM 797 C C . THR A 1 101 ? -16.459 0.278 16.524 1.00 43.38 101 THR A C 1
ATOM 799 O O . THR A 1 101 ? -16.602 0.497 15.316 1.00 43.38 101 THR A O 1
ATOM 802 N N . PRO A 1 102 ? -17.109 -0.738 17.120 1.00 50.62 102 PRO A N 1
ATOM 803 C CA . PRO A 1 102 ? -17.919 -1.729 16.406 1.00 50.62 102 PRO A CA 1
ATOM 804 C C . PRO A 1 102 ? -19.084 -1.165 15.568 1.00 50.62 102 PRO A C 1
ATOM 806 O O . PRO A 1 102 ? -19.637 -1.911 14.763 1.00 50.62 102 PRO A O 1
ATOM 809 N N . GLU A 1 103 ? -19.419 0.124 15.663 1.00 42.69 103 GLU A N 1
ATOM 810 C CA . GLU A 1 103 ? -20.457 0.770 14.845 1.00 42.69 103 GLU A CA 1
ATOM 811 C C . GLU A 1 103 ? -20.133 0.824 13.340 1.00 42.69 103 GLU A C 1
ATOM 813 O O . GLU A 1 103 ? -21.043 0.753 12.513 1.00 42.69 103 GLU A O 1
ATOM 818 N N . GLN A 1 104 ? -18.858 0.844 12.927 1.00 50.19 104 GLN A N 1
ATOM 819 C CA . GLN A 1 104 ? -18.530 0.726 11.493 1.00 50.19 104 GLN A CA 1
ATOM 820 C C . GLN A 1 104 ? -18.757 -0.691 10.938 1.00 50.19 104 GLN A C 1
ATOM 822 O O . GLN A 1 104 ? -18.875 -0.869 9.723 1.00 50.19 104 GLN A O 1
ATOM 827 N N . LYS A 1 105 ? -18.884 -1.703 11.807 1.00 46.78 105 LYS A N 1
ATOM 828 C CA . LYS A 1 105 ? -19.163 -3.091 11.413 1.00 46.78 105 LYS A CA 1
ATOM 829 C C . LYS A 1 105 ? -20.590 -3.263 10.871 1.00 46.78 105 LYS A C 1
ATOM 831 O O . LYS A 1 105 ? -20.815 -4.172 10.078 1.00 46.78 105 LYS A O 1
ATOM 836 N N . GLU A 1 106 ? -21.521 -2.376 11.240 1.00 48.38 106 GLU A N 1
ATOM 837 C CA . GLU A 1 106 ? -22.922 -2.403 10.785 1.00 48.38 106 GLU A CA 1
ATOM 838 C C . GLU A 1 106 ? -23.181 -1.625 9.486 1.00 48.38 106 GLU A C 1
ATOM 840 O O . GLU A 1 106 ? -24.113 -1.959 8.758 1.00 48.38 106 GLU A O 1
ATOM 845 N N . LYS A 1 107 ? -22.345 -0.638 9.130 1.00 51.47 107 LYS A N 1
ATOM 846 C CA . LYS A 1 107 ? -22.507 0.110 7.864 1.00 51.47 107 LYS A CA 1
ATOM 847 C C . LYS A 1 107 ? -21.897 -0.582 6.641 1.00 51.47 107 LYS A C 1
ATOM 849 O O . LYS A 1 107 ? -22.345 -0.325 5.529 1.00 51.47 107 LYS A O 1
ATOM 854 N N . LEU A 1 108 ? -20.904 -1.456 6.823 1.00 47.50 108 LEU A N 1
ATOM 855 C CA . LEU A 1 108 ? -20.222 -2.160 5.718 1.00 47.50 108 LEU A CA 1
ATOM 856 C C . LEU A 1 108 ? -20.784 -3.552 5.421 1.00 47.50 108 LEU A C 1
ATOM 858 O O . LEU A 1 108 ? -20.591 -4.078 4.328 1.00 47.50 108 LEU A O 1
ATOM 862 N N . PHE A 1 109 ? -21.527 -4.122 6.365 1.00 49.75 109 PHE A N 1
ATOM 863 C CA . PHE A 1 109 ? -22.378 -5.274 6.129 1.00 49.75 109 PHE A CA 1
ATOM 864 C C . PHE A 1 109 ? -23.751 -4.930 6.695 1.00 49.75 109 PHE A C 1
ATOM 866 O O . PHE A 1 109 ? -23.956 -5.135 7.894 1.00 49.75 109 PHE A O 1
ATOM 873 N N . PRO A 1 110 ? -24.726 -4.460 5.891 1.00 42.47 110 PRO A N 1
ATOM 874 C CA . PRO A 1 110 ? -26.097 -4.711 6.286 1.00 42.47 110 PRO A CA 1
ATOM 875 C C . PRO A 1 110 ? -26.171 -6.223 6.487 1.00 42.47 110 PRO A C 1
ATOM 877 O O . PRO A 1 110 ? -25.955 -6.992 5.547 1.00 42.47 110 PRO A O 1
ATOM 880 N N . ARG A 1 111 ? -26.371 -6.661 7.736 1.00 41.28 111 ARG A N 1
ATOM 881 C CA . ARG A 1 111 ? -26.773 -8.034 8.025 1.00 41.28 111 ARG A CA 1
ATOM 882 C C . ARG A 1 111 ? -27.901 -8.320 7.048 1.00 41.28 111 ARG A C 1
ATOM 884 O O . ARG A 1 111 ? -28.981 -7.745 7.177 1.00 41.28 111 ARG A O 1
ATOM 891 N N . ILE A 1 112 ? -27.650 -9.179 6.065 1.00 49.44 112 ILE A N 1
ATOM 892 C CA . ILE A 1 112 ? -28.733 -9.854 5.373 1.00 49.44 112 ILE A CA 1
ATOM 893 C C . ILE A 1 112 ? -29.410 -10.598 6.515 1.00 49.44 112 ILE A C 1
ATOM 895 O O . ILE A 1 112 ? -28.861 -11.569 7.040 1.00 49.44 112 ILE A O 1
ATOM 899 N N . LYS A 1 113 ? -30.525 -10.052 7.017 1.00 43.94 113 LYS A N 1
ATOM 900 C CA . LYS A 1 113 ? -31.384 -10.789 7.934 1.00 43.94 113 LYS A CA 1
ATOM 901 C C . LYS A 1 113 ? -31.604 -12.134 7.243 1.00 43.94 113 LYS A C 1
ATOM 903 O O . LYS A 1 113 ? -31.938 -12.109 6.054 1.00 43.94 113 LYS A O 1
ATOM 908 N N . PRO A 1 114 ? -31.393 -13.286 7.900 1.00 42.78 114 PRO A N 1
ATOM 909 C CA . PRO A 1 114 ? -31.938 -14.507 7.346 1.00 42.78 114 PRO A CA 1
ATOM 910 C C . PRO A 1 114 ? -33.424 -14.214 7.152 1.00 42.78 114 PRO A C 1
ATOM 912 O O . PRO A 1 114 ? -34.115 -13.832 8.099 1.00 42.78 114 PRO A O 1
ATOM 915 N N . VAL A 1 115 ? -33.880 -14.246 5.902 1.00 46.00 115 VAL A N 1
ATOM 916 C CA . VAL A 1 115 ? -35.300 -14.162 5.568 1.00 46.00 115 VAL A CA 1
ATOM 917 C C . VAL A 1 115 ? -35.888 -15.491 6.025 1.00 46.00 115 VAL A C 1
ATOM 919 O O . VAL A 1 115 ? -36.075 -16.426 5.254 1.00 46.00 115 VAL A O 1
ATOM 922 N N . SER A 1 116 ? -36.054 -15.618 7.336 1.00 47.09 116 SER A N 1
ATOM 923 C CA . SER A 1 116 ? -36.802 -16.692 7.952 1.00 47.09 116 SER A CA 1
ATOM 924 C C . SER A 1 116 ? -38.267 -16.458 7.599 1.00 47.09 116 SER A C 1
ATOM 926 O O . SER A 1 116 ? -38.812 -15.393 7.884 1.00 47.09 116 SER A O 1
ATOM 928 N N . ASN A 1 117 ? -38.871 -17.479 6.993 1.00 47.28 117 ASN A N 1
ATOM 929 C CA . ASN A 1 117 ? -40.278 -17.613 6.613 1.00 47.28 117 ASN A CA 1
ATOM 930 C C . ASN A 1 117 ? -40.759 -16.779 5.423 1.00 47.28 117 ASN A C 1
ATOM 932 O O . ASN A 1 117 ? -41.615 -15.907 5.547 1.00 47.28 117 ASN A O 1
ATOM 936 N N . VAL A 1 118 ? -40.327 -17.186 4.228 1.00 41.59 118 VAL A N 1
ATOM 937 C CA . VAL A 1 118 ? -41.238 -17.168 3.079 1.00 41.59 118 VAL A CA 1
ATOM 938 C C . VAL A 1 118 ? -41.902 -18.543 3.023 1.00 41.59 118 VAL A C 1
ATOM 940 O O . VAL A 1 118 ? -41.329 -19.508 2.524 1.00 41.59 118 VAL A O 1
ATOM 943 N N . THR A 1 119 ? -43.102 -18.654 3.590 1.00 46.56 119 THR A N 1
ATOM 944 C CA . THR A 1 119 ? -44.046 -19.718 3.230 1.00 46.56 119 THR A CA 1
ATOM 945 C C . THR A 1 119 ? -44.166 -19.706 1.703 1.00 46.56 119 THR A C 1
ATOM 947 O O . THR A 1 119 ? -44.381 -18.621 1.154 1.00 46.56 119 THR A O 1
ATOM 950 N N . PRO A 1 120 ? -44.015 -20.829 0.980 1.00 41.28 120 PRO A N 1
ATOM 951 C CA . PRO A 1 120 ? -44.206 -20.814 -0.460 1.00 41.28 120 PRO A CA 1
ATOM 952 C C . PRO A 1 120 ? -45.686 -20.534 -0.731 1.00 41.28 120 PRO A C 1
ATOM 954 O O . PRO A 1 120 ? -46.539 -21.415 -0.634 1.00 41.28 120 PRO A O 1
ATOM 957 N N . ALA A 1 121 ? -46.008 -19.276 -1.028 1.00 44.22 121 ALA A N 1
ATOM 958 C CA . ALA A 1 121 ? -47.286 -18.926 -1.609 1.00 44.22 121 ALA A CA 1
ATOM 959 C C . ALA A 1 121 ? -47.355 -19.631 -2.966 1.00 44.22 121 ALA A C 1
ATOM 961 O O . ALA A 1 121 ? -46.554 -19.362 -3.862 1.00 44.22 121 ALA A O 1
ATOM 962 N N . SER A 1 122 ? -48.286 -20.580 -3.071 1.00 46.03 122 SER A N 1
ATOM 963 C CA . SER A 1 122 ? -48.651 -21.248 -4.318 1.00 46.03 122 SER A CA 1
ATOM 964 C C . SER A 1 122 ? -48.712 -20.237 -5.464 1.00 46.03 122 SER A C 1
ATOM 966 O O . SER A 1 122 ? -49.433 -19.240 -5.340 1.00 46.03 122 SER A O 1
ATOM 968 N N . PRO A 1 123 ? -48.029 -20.468 -6.596 1.00 51.59 123 PRO A N 1
ATOM 969 C CA . PRO A 1 123 ? -48.294 -19.671 -7.773 1.00 51.59 123 PRO A CA 1
ATOM 970 C C . PRO A 1 123 ? -49.714 -20.006 -8.242 1.00 51.59 123 PRO A C 1
ATOM 972 O O . PRO A 1 123 ? -49.978 -21.097 -8.746 1.00 51.59 123 PRO A O 1
ATOM 975 N N . LYS A 1 124 ? -50.650 -19.060 -8.083 1.00 49.66 124 LYS A N 1
ATOM 976 C CA . LYS A 1 124 ? -51.839 -19.003 -8.942 1.00 49.66 124 LYS A CA 1
ATOM 977 C C . LYS A 1 124 ? -51.312 -18.821 -10.362 1.00 49.66 124 LYS A C 1
ATOM 979 O O . LYS A 1 124 ? -50.923 -17.721 -10.747 1.00 49.66 124 LYS A O 1
ATOM 984 N N . GLY A 1 125 ? -51.210 -19.930 -11.090 1.00 42.75 125 GLY A N 1
ATOM 985 C CA . GLY A 1 125 ? -50.792 -19.930 -12.483 1.00 42.75 125 GLY A CA 1
ATOM 986 C C . GLY A 1 125 ? -51.691 -19.014 -13.322 1.00 42.75 125 GLY A C 1
ATOM 987 O O . GLY A 1 125 ? -52.870 -18.838 -12.995 1.00 42.75 125 GLY A O 1
ATOM 988 N N . PRO A 1 126 ? -51.167 -18.418 -14.403 1.00 48.16 126 PRO A N 1
ATOM 989 C CA . PRO A 1 126 ? -52.015 -17.757 -15.379 1.00 48.16 126 PRO A CA 1
ATOM 990 C C . PRO A 1 126 ? -52.961 -18.793 -15.995 1.00 48.16 126 PRO A C 1
ATOM 992 O O . PRO A 1 126 ? -52.553 -19.906 -16.332 1.00 48.16 126 PRO A O 1
ATOM 995 N N . ALA A 1 127 ? -54.235 -18.419 -16.117 1.00 51.38 127 ALA A N 1
ATOM 996 C CA . ALA A 1 127 ? -55.272 -19.220 -16.747 1.00 51.38 127 ALA A CA 1
ATOM 997 C C . ALA A 1 127 ? -54.795 -19.731 -18.116 1.00 51.38 127 ALA A C 1
ATOM 999 O O . ALA A 1 127 ? -54.575 -18.955 -19.048 1.00 51.38 127 ALA A O 1
ATOM 1000 N N . VAL A 1 128 ? -54.640 -21.052 -18.219 1.00 42.81 128 VAL A N 1
ATOM 1001 C CA . VAL A 1 128 ? -54.421 -21.756 -19.480 1.00 42.81 128 VAL A CA 1
ATOM 1002 C C . VAL A 1 128 ? -55.649 -21.509 -20.350 1.00 42.81 128 VAL A C 1
ATOM 1004 O O . VAL A 1 128 ? -56.710 -22.091 -20.132 1.00 42.81 128 VAL A O 1
ATOM 1007 N N . LYS A 1 129 ? -55.514 -20.629 -21.346 1.00 45.19 129 LYS A N 1
ATOM 1008 C CA . LYS A 1 129 ? -56.408 -20.629 -22.503 1.00 45.19 129 LYS A CA 1
ATOM 1009 C C . LYS A 1 129 ? -56.115 -21.910 -23.279 1.00 45.19 129 LYS A C 1
ATOM 1011 O O . LYS A 1 129 ? -55.056 -22.052 -23.886 1.00 45.19 129 LYS A O 1
ATOM 1016 N N . THR A 1 130 ? -57.045 -22.849 -23.197 1.00 48.06 130 THR A N 1
ATOM 1017 C CA . THR A 1 130 ? -57.113 -24.061 -24.008 1.00 48.06 130 THR A CA 1
ATOM 1018 C C . THR A 1 130 ? -56.933 -23.723 -25.491 1.00 48.06 130 THR A C 1
ATOM 1020 O O . THR A 1 130 ? -57.671 -22.916 -26.055 1.00 48.06 130 THR A O 1
ATOM 1023 N N . ARG A 1 131 ? -55.945 -24.352 -26.138 1.00 46.84 131 ARG A N 1
ATOM 1024 C CA . ARG A 1 131 ? -55.906 -24.513 -27.598 1.00 46.84 131 ARG A CA 1
ATOM 1025 C C . ARG A 1 131 ? -56.215 -25.978 -27.926 1.00 46.84 131 ARG A C 1
ATOM 1027 O O . ARG A 1 131 ? -55.832 -26.851 -27.148 1.00 46.84 131 ARG A O 1
ATOM 1034 N N . PRO A 1 132 ? -56.959 -26.233 -29.011 1.00 49.66 132 PRO A N 1
ATOM 1035 C CA . PRO A 1 132 ? -57.697 -27.470 -29.203 1.00 49.66 132 PRO A CA 1
ATOM 1036 C C . PRO A 1 132 ? -56.797 -28.662 -29.530 1.00 49.66 132 PRO A C 1
ATOM 1038 O O . PRO A 1 132 ? -55.738 -28.527 -30.143 1.00 49.66 132 PRO A O 1
ATOM 1041 N N . SER A 1 133 ? -57.286 -29.824 -29.106 1.00 53.16 133 SER A N 1
ATOM 1042 C CA . SER A 1 133 ? -56.773 -31.166 -29.347 1.00 53.16 133 SER A CA 1
ATOM 1043 C C . SER A 1 133 ? -56.403 -31.394 -30.813 1.00 53.16 133 SER A C 1
ATOM 1045 O O . SER A 1 133 ? -57.165 -31.065 -31.722 1.00 53.16 133 SER A O 1
ATOM 1047 N N . THR A 1 134 ? -55.240 -31.998 -31.035 1.00 56.97 134 THR A N 1
ATOM 1048 C CA . THR A 1 134 ? -54.811 -32.524 -32.332 1.00 56.97 134 THR A CA 1
ATOM 1049 C C . THR A 1 134 ? -55.839 -33.522 -32.888 1.00 56.97 134 THR A C 1
ATOM 1051 O O . THR A 1 134 ? -56.341 -34.363 -32.136 1.00 56.97 134 THR A O 1
ATOM 1054 N N . PRO A 1 135 ? -56.155 -33.487 -34.196 1.00 55.69 135 PRO A N 1
ATOM 1055 C CA . PRO A 1 135 ? -56.954 -34.534 -34.813 1.00 55.69 135 PRO A CA 1
ATOM 1056 C C . PRO A 1 135 ? -56.120 -35.814 -34.971 1.00 55.69 135 PRO A C 1
ATOM 1058 O O . PRO A 1 135 ? -54.967 -35.781 -35.407 1.00 55.69 135 PRO A O 1
ATOM 1061 N N . LYS A 1 136 ? -56.725 -36.950 -34.603 1.00 49.66 136 LYS A N 1
ATOM 1062 C CA . LYS A 1 136 ? -56.238 -38.304 -34.893 1.00 49.66 136 LYS A CA 1
ATOM 1063 C C . LYS A 1 136 ? -56.086 -38.476 -36.406 1.00 49.66 136 LYS A C 1
ATOM 1065 O O . LYS A 1 136 ? -57.036 -38.264 -37.151 1.00 49.66 136 LYS A O 1
ATOM 1070 N N . MET A 1 137 ? -54.903 -38.895 -36.839 1.00 46.00 137 MET A N 1
ATOM 1071 C CA . MET A 1 137 ? -54.643 -39.316 -38.211 1.00 46.00 137 MET A CA 1
ATOM 1072 C C . MET A 1 137 ? -55.174 -40.746 -38.373 1.00 46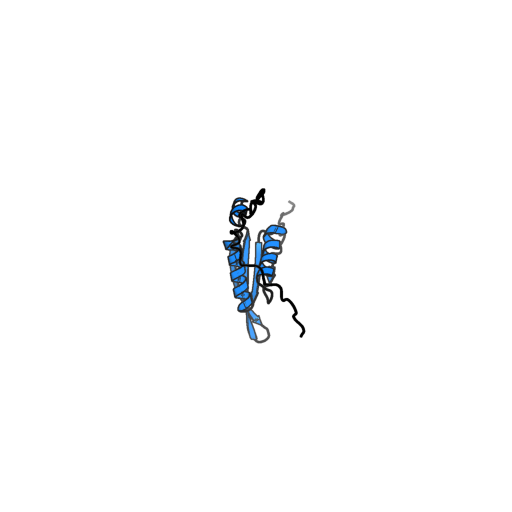.00 137 MET A C 1
ATOM 1074 O O . MET A 1 137 ? -54.571 -41.698 -37.878 1.00 46.00 137 MET A O 1
ATOM 1078 N N . GLU A 1 138 ? -56.335 -40.892 -39.007 1.00 50.81 138 GLU A N 1
ATOM 1079 C CA . GLU A 1 138 ? -56.863 -42.190 -39.421 1.00 50.81 138 GLU A CA 1
ATOM 1080 C C . GLU A 1 138 ? -56.207 -42.575 -40.754 1.00 50.81 138 GLU A C 1
ATOM 1082 O O . GLU A 1 138 ? -56.296 -41.857 -41.751 1.00 50.81 138 GLU A O 1
ATOM 1087 N N . ARG A 1 139 ? -55.468 -43.687 -40.749 1.00 48.66 139 ARG A N 1
ATOM 1088 C CA . ARG A 1 139 ? -54.920 -44.317 -41.953 1.00 48.66 139 ARG A CA 1
ATOM 1089 C C . ARG A 1 139 ? -56.076 -44.937 -42.737 1.00 48.66 139 ARG A C 1
ATOM 1091 O O . ARG A 1 139 ? -56.617 -45.945 -42.299 1.00 48.66 139 ARG A O 1
ATOM 1098 N N . VAL A 1 140 ? -56.371 -44.409 -43.922 1.00 54.41 140 VAL A N 1
ATOM 1099 C CA . VAL A 1 140 ? -57.079 -45.161 -44.965 1.00 54.41 140 VAL A CA 1
ATOM 1100 C C . VAL A 1 140 ? -56.044 -45.589 -45.999 1.00 54.41 140 VAL A C 1
ATOM 1102 O O . VAL A 1 140 ? -55.529 -44.776 -46.763 1.00 54.41 140 VAL A O 1
ATOM 1105 N N . ILE A 1 141 ? -55.711 -46.875 -45.959 1.00 52.75 141 ILE A N 1
ATOM 1106 C CA . ILE A 1 141 ? -55.075 -47.601 -47.058 1.00 52.75 141 ILE A CA 1
ATOM 1107 C C . ILE A 1 141 ? -56.221 -47.993 -48.001 1.00 52.75 141 ILE A C 1
ATOM 1109 O O . ILE A 1 141 ? -57.223 -48.539 -47.539 1.00 52.75 141 ILE A O 1
ATOM 1113 N N . ARG A 1 142 ? -56.092 -47.653 -49.285 1.00 48.69 142 ARG A N 1
ATOM 1114 C CA . ARG A 1 142 ? -56.846 -48.289 -50.372 1.00 48.69 142 ARG A CA 1
ATOM 1115 C C . ARG A 1 142 ? -56.052 -49.478 -50.884 1.00 48.69 142 ARG A C 1
ATOM 1117 O O . ARG A 1 142 ? -54.807 -49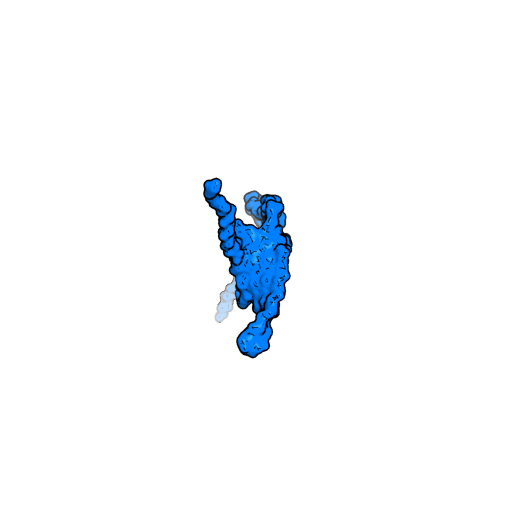.348 -50.911 1.00 48.69 142 ARG A O 1
#

pLDDT: mean 71.71, std 20.61, range [38.16, 94.19]

Foldseek 3Di:
DDDDDPPPPVVVPAAEDEFDDDDLVVVLVVVCCCCPVVPDQKHKYKYWDDVSVVSSVVSLVCCVPQPQKDWPDKDWDWDQDPVRDIIIMIIIMIGHDPPSPCPSVCVNDVPPPPPPDPPPDDPPDDDPPDDDDDDDDDDDDD